Protein AF-A0A843V1G7-F1 (afdb_monomer_lite)

Sequence (160 aa):
MANPPPLYKEDPSSLVPTKHPRKSREKTQRKRQETSAKHIAPVERLLSSEQKTTDYRSPDDGNAPDHRPTTTCINGGLRLKRDITEYGEFVRSFNAPSVDEKFELLGIVANVFIVAPESLASLFEGNPSIRKDALRFIQLREDFKSAKISSRLNAIMAES

pLDDT: mean 78.01, std 15.25, range [44.47, 95.56]

Radius of gyration: 28.14 Å; chains: 1; bounding box: 112×34×46 Å

Organism: Colocasia esculenta (NCBI:txid4460)

Foldseek 3Di:
DDDDDDDDDDDPVPPDPPPDPPVVVVVVVVVVVVVVCVVVVVVVVCCVVPPDPCQLFDDPPPDDDDDDLQPRLQSSLVVVLVVLVVVLVVCVVVVDVVVNVVSVLVNLLSCLSHDDLVCPLVSCPVPVPCLVVSVVVNCVRSCSVVVVSVVVVVVSVVVD

Secondary structure (DSSP, 8-state):
-PPPPP-----GGG-------HHHHHHHHHHHHHHHHHHHHHHHHHHHHH--GGGGS--------SS-TTHHHHHHHHHHHHHHHHHHHHHHTT--HHHHHHHHHHHHHHGGGTS-GGGGTGGGTT-HHHHHHHHHHHTTSTTTTTTTHHHHHHHHHHT-

Structure (mmCIF, N/CA/C/O backbone):
data_AF-A0A843V1G7-F1
#
_entry.id   AF-A0A843V1G7-F1
#
loop_
_atom_site.group_PDB
_atom_site.id
_atom_site.type_symbol
_atom_site.label_atom_id
_atom_site.label_alt_id
_atom_site.label_comp_id
_atom_site.label_asym_id
_atom_site.label_entity_id
_atom_site.label_seq_id
_atom_site.pdbx_PDB_ins_code
_atom_site.Cartn_x
_atom_site.Cartn_y
_atom_site.Cartn_z
_atom_site.occupancy
_atom_site.B_iso_or_equiv
_atom_site.auth_seq_id
_atom_site.auth_comp_id
_atom_site.auth_asym_id
_atom_site.auth_atom_id
_atom_site.pdbx_PDB_model_num
ATOM 1 N N . MET A 1 1 ? -84.036 14.912 13.587 1.00 47.50 1 MET A N 1
ATOM 2 C CA . MET A 1 1 ? -82.850 15.653 13.105 1.00 47.50 1 MET A CA 1
ATOM 3 C C . MET A 1 1 ? -81.859 15.723 14.255 1.00 47.50 1 MET A C 1
ATOM 5 O O . MET A 1 1 ? -82.148 16.402 15.228 1.00 47.50 1 MET A O 1
ATOM 9 N N . ALA A 1 2 ? -80.777 14.943 14.210 1.00 51.97 2 ALA A N 1
ATOM 10 C CA . ALA A 1 2 ? -79.744 14.934 15.249 1.00 51.97 2 ALA A CA 1
ATOM 11 C C . ALA A 1 2 ? -78.523 15.717 14.744 1.00 51.97 2 ALA A C 1
ATOM 13 O O . ALA A 1 2 ? -78.092 15.508 13.612 1.00 51.97 2 ALA A O 1
ATOM 14 N N . ASN A 1 3 ? -78.015 16.641 15.561 1.00 49.19 3 ASN A N 1
ATOM 15 C CA . ASN A 1 3 ? -76.827 17.441 15.254 1.00 49.19 3 ASN A CA 1
ATOM 16 C C . ASN A 1 3 ? -75.568 16.552 15.320 1.00 49.19 3 ASN A C 1
ATOM 18 O O . ASN A 1 3 ? -75.457 15.769 16.267 1.00 49.19 3 ASN A O 1
ATOM 22 N N . PRO A 1 4 ? -74.617 16.650 14.371 1.00 68.00 4 PRO A N 1
ATOM 23 C CA . PRO A 1 4 ? -73.368 15.901 14.457 1.00 68.00 4 PRO A CA 1
ATOM 24 C C . PRO A 1 4 ? -72.484 16.435 15.601 1.00 68.00 4 PRO A C 1
ATOM 26 O O . PRO A 1 4 ? -72.523 17.635 15.896 1.00 68.00 4 PRO A O 1
ATOM 29 N N . PRO A 1 5 ? -71.686 15.573 16.259 1.00 66.94 5 PRO A N 1
ATOM 30 C CA . PRO A 1 5 ? -70.792 16.006 17.326 1.00 66.94 5 PRO A CA 1
ATOM 31 C C . PRO A 1 5 ? -69.653 16.869 16.755 1.00 66.94 5 PRO A C 1
ATOM 33 O O . PRO A 1 5 ? -69.242 16.667 15.608 1.00 66.94 5 PRO A O 1
ATOM 36 N N . PRO A 1 6 ? -69.128 17.837 17.526 1.00 62.41 6 PRO A N 1
ATOM 37 C CA . PRO A 1 6 ? -68.071 18.709 17.042 1.00 62.41 6 PRO A CA 1
ATOM 38 C C . PRO A 1 6 ? -66.770 17.917 16.866 1.00 62.41 6 PRO A C 1
ATOM 40 O O . PRO A 1 6 ? -66.355 17.169 17.750 1.00 62.41 6 PRO A O 1
ATOM 43 N N . LEU A 1 7 ? -66.120 18.103 15.716 1.00 62.09 7 LEU A N 1
ATOM 44 C CA . LEU A 1 7 ? -64.773 17.605 15.444 1.00 62.09 7 LEU A CA 1
ATOM 45 C C . LEU A 1 7 ? -63.801 18.203 16.469 1.00 62.09 7 LEU A C 1
ATOM 47 O O . LEU A 1 7 ? -63.595 19.419 16.504 1.00 62.09 7 LEU A O 1
ATOM 51 N N . TYR A 1 8 ? -63.218 17.344 17.305 1.00 56.72 8 TYR A N 1
ATOM 52 C CA . TYR A 1 8 ? -62.150 17.722 18.222 1.00 56.72 8 TYR A CA 1
ATOM 53 C C . TYR A 1 8 ? -60.983 18.300 17.415 1.00 56.72 8 TYR A C 1
ATOM 55 O O . TYR A 1 8 ? -60.463 17.661 16.501 1.00 56.72 8 TYR A O 1
ATOM 63 N N . LYS A 1 9 ? -60.594 19.537 17.732 1.00 57.16 9 LYS A N 1
ATOM 64 C CA . LYS A 1 9 ? -59.368 20.139 17.211 1.00 57.16 9 LYS A CA 1
ATOM 65 C C . LYS A 1 9 ? -58.205 19.461 17.928 1.00 57.16 9 LYS A C 1
ATOM 67 O O . LYS A 1 9 ? -58.104 19.573 19.145 1.00 57.16 9 LYS A O 1
ATOM 72 N N . GLU A 1 10 ? -57.373 18.739 17.188 1.00 55.25 10 GLU A N 1
ATOM 73 C CA . GLU A 1 10 ? -56.089 18.246 17.686 1.00 55.25 10 GLU A CA 1
ATOM 74 C C . GLU A 1 10 ? -55.271 19.443 18.191 1.00 55.25 10 GLU A C 1
ATOM 76 O O . GLU A 1 10 ? -54.970 20.363 17.426 1.00 55.25 10 GLU A O 1
ATOM 81 N N . ASP A 1 11 ? -54.958 19.460 19.488 1.00 53.97 11 ASP A N 1
ATOM 82 C CA . ASP A 1 11 ? -54.108 20.484 20.086 1.00 53.97 11 ASP A CA 1
ATOM 83 C C . ASP A 1 11 ? -52.691 20.372 19.494 1.00 53.97 11 ASP A C 1
ATOM 85 O O . ASP A 1 11 ? -52.017 19.356 19.704 1.00 53.97 11 ASP A O 1
ATOM 89 N N . PRO A 1 12 ? -52.163 21.413 18.821 1.00 54.81 12 PRO A N 1
ATOM 90 C CA . PRO A 1 12 ? -50.807 21.392 18.266 1.00 54.81 12 PRO A CA 1
ATOM 91 C C . PRO A 1 12 ? -49.708 21.369 19.349 1.00 54.81 12 PRO A C 1
ATOM 93 O O . PRO A 1 12 ? -48.520 21.335 19.033 1.00 54.81 12 PRO A O 1
ATOM 96 N N . SER A 1 13 ? -50.082 21.364 20.633 1.00 53.50 13 SER A N 1
ATOM 97 C CA . SER A 1 13 ? -49.176 21.282 21.782 1.00 53.50 13 SER A CA 1
ATOM 98 C C . SER A 1 13 ? -48.765 19.856 22.180 1.00 53.50 13 SER A C 1
ATOM 100 O O . SER A 1 13 ? -47.960 19.710 23.098 1.00 53.50 13 SER A O 1
ATOM 102 N N . SER A 1 14 ? -49.249 18.803 21.507 1.00 48.59 14 SER A N 1
ATOM 103 C CA . SER A 1 14 ? -48.875 17.408 21.820 1.00 48.59 14 SER A CA 1
ATOM 104 C C . SER A 1 14 ? -47.561 16.933 21.176 1.00 48.59 14 SER A C 1
ATOM 106 O O . SER A 1 14 ? -47.041 15.872 21.530 1.00 48.59 14 SER A O 1
ATOM 108 N N . LEU A 1 15 ? -46.954 17.726 20.287 1.00 56.12 15 LEU A N 1
ATOM 109 C CA . LEU A 1 15 ? -45.617 17.466 19.745 1.00 56.12 15 LEU A CA 1
ATOM 110 C C . LEU A 1 15 ? -44.544 17.864 20.764 1.00 56.12 15 LEU A C 1
ATOM 112 O O . LEU A 1 15 ? -43.888 18.899 20.656 1.00 56.12 15 LEU A O 1
ATOM 116 N N . VAL A 1 16 ? -44.345 17.009 21.767 1.00 57.28 16 VAL A N 1
ATOM 117 C CA . VAL A 1 16 ? -43.170 17.076 22.637 1.00 57.28 16 VAL A CA 1
ATOM 118 C C . VAL A 1 16 ? -41.936 16.850 21.755 1.00 57.28 16 VAL A C 1
ATOM 120 O O . VAL A 1 16 ? -41.802 15.772 21.170 1.00 57.28 16 VAL A O 1
ATOM 123 N N . PRO A 1 17 ? -40.995 17.805 21.640 1.00 50.50 17 PRO A N 1
ATOM 124 C CA . PRO A 1 17 ? -39.752 17.549 20.939 1.00 50.50 17 PRO A CA 1
ATOM 125 C C . PRO A 1 17 ? -38.972 16.534 21.772 1.00 50.50 17 PRO A C 1
ATOM 127 O O . PRO A 1 17 ? -38.411 16.868 22.820 1.00 50.50 17 PRO A O 1
ATOM 130 N N . THR A 1 18 ? -38.925 15.279 21.330 1.00 55.69 18 THR A N 1
ATOM 131 C CA . THR A 1 18 ? -37.992 14.296 21.876 1.00 55.69 18 THR A CA 1
ATOM 132 C C . THR A 1 18 ? -36.585 14.832 21.648 1.00 55.69 18 THR A C 1
ATOM 134 O O . THR A 1 18 ? -36.042 14.763 20.543 1.00 55.69 18 THR A O 1
ATOM 137 N N . LYS A 1 19 ? -35.989 15.421 22.691 1.00 56.38 19 LYS A N 1
ATOM 138 C CA . LYS A 1 19 ? -34.589 15.851 22.705 1.00 56.38 19 LYS A CA 1
ATOM 139 C C . LYS A 1 19 ? -33.712 14.615 22.507 1.00 56.38 19 LYS A C 1
ATOM 141 O O . LYS A 1 19 ? -33.301 13.970 23.465 1.00 56.38 19 LYS A O 1
ATOM 146 N N . HIS A 1 20 ? -33.416 14.267 21.257 1.00 60.50 20 HIS A N 1
ATOM 147 C CA . HIS A 1 20 ? -32.421 13.247 20.955 1.00 60.50 20 HIS A CA 1
ATOM 148 C C . HIS A 1 20 ? -31.063 13.677 21.542 1.00 60.50 20 HIS A C 1
ATOM 150 O O . HIS A 1 20 ? -30.641 14.820 21.333 1.00 60.50 20 HIS A O 1
ATOM 156 N N . PRO A 1 21 ? -30.337 12.796 22.255 1.00 56.72 21 PRO A N 1
ATOM 157 C CA . PRO A 1 21 ? -29.157 13.169 23.025 1.00 56.72 21 PRO A CA 1
ATOM 158 C C . PRO A 1 21 ? -27.920 13.268 22.116 1.00 56.72 21 PRO A C 1
ATOM 160 O O . PRO A 1 21 ? -26.963 12.505 22.245 1.00 56.72 21 PRO A O 1
ATOM 163 N N . ARG A 1 22 ? -27.918 14.220 21.174 1.00 62.16 22 ARG A N 1
ATOM 164 C CA . ARG A 1 22 ? -26.804 14.452 20.234 1.00 62.16 22 ARG A CA 1
ATOM 165 C C . ARG A 1 22 ? -25.488 14.757 20.965 1.00 62.16 22 ARG A C 1
ATOM 167 O O . ARG A 1 22 ? -24.466 14.163 20.641 1.00 62.16 22 ARG A O 1
ATOM 174 N N . LYS A 1 23 ? -25.531 15.574 22.028 1.00 66.19 23 LYS A N 1
ATOM 175 C CA . LYS A 1 23 ? -24.343 15.926 22.836 1.00 66.19 23 LYS A CA 1
ATOM 176 C C . LYS A 1 23 ? -23.734 14.735 23.589 1.00 66.19 23 LYS A C 1
ATOM 178 O O . LYS A 1 23 ? -22.530 14.711 23.817 1.00 66.19 23 LYS A O 1
ATOM 183 N N . SER A 1 24 ? -24.549 13.758 23.995 1.00 70.19 24 SER A N 1
ATOM 184 C CA . SER A 1 24 ? -24.065 12.555 24.689 1.00 70.19 24 SER A CA 1
ATOM 185 C C . SER A 1 24 ? -23.370 11.608 23.710 1.00 70.19 24 SER A C 1
ATOM 187 O O . SER A 1 24 ? -22.240 11.196 23.960 1.00 70.19 24 SER A O 1
ATOM 189 N N . ARG A 1 25 ? -23.983 11.371 22.540 1.00 76.62 25 ARG A N 1
ATOM 190 C CA . ARG A 1 25 ? -23.389 10.566 21.461 1.00 76.62 25 ARG A CA 1
ATOM 191 C C . ARG A 1 25 ? -22.054 11.134 20.981 1.00 76.62 25 ARG A C 1
ATOM 193 O O . ARG A 1 25 ? -21.102 10.379 20.808 1.00 76.62 25 ARG A O 1
ATOM 200 N N . GLU A 1 26 ? -21.959 12.455 20.844 1.00 82.69 26 GLU A N 1
ATOM 201 C CA . GLU A 1 26 ? -20.721 13.121 20.433 1.00 82.69 26 GLU A CA 1
ATOM 202 C C . GLU A 1 26 ? -19.603 12.978 21.480 1.00 82.69 26 GLU A C 1
ATOM 204 O O . GLU A 1 26 ? -18.469 12.662 21.126 1.00 82.69 26 GLU A O 1
ATOM 209 N N . LYS A 1 27 ? -19.912 13.125 22.779 1.00 85.06 27 LYS A N 1
ATOM 210 C CA . LYS A 1 27 ? -18.935 12.881 23.856 1.00 85.06 27 LYS A CA 1
ATOM 211 C C . LYS A 1 27 ? -18.420 11.440 23.839 1.00 85.06 27 LYS A C 1
ATOM 213 O O . LYS A 1 27 ? -17.215 11.229 23.958 1.00 85.06 27 LYS A O 1
ATOM 218 N N . THR A 1 28 ? -19.304 10.460 23.650 1.00 88.75 28 THR A N 1
ATOM 219 C CA . THR A 1 28 ? -18.913 9.046 23.552 1.00 88.75 28 THR A CA 1
ATOM 220 C C . THR A 1 28 ? -18.047 8.786 22.321 1.00 88.75 28 THR A C 1
ATOM 222 O O . THR A 1 28 ? -17.023 8.116 22.428 1.00 88.75 28 THR A O 1
ATOM 225 N N . GLN A 1 29 ? -18.398 9.348 21.162 1.00 89.88 29 GLN A N 1
ATOM 226 C CA . GLN A 1 29 ? -17.614 9.197 19.935 1.00 89.88 29 GLN A CA 1
ATOM 227 C C . GLN A 1 29 ? -16.222 9.826 20.059 1.00 89.88 29 GLN A C 1
ATOM 229 O O . GLN A 1 29 ? -15.235 9.179 19.711 1.00 89.88 29 GLN A O 1
ATOM 234 N N . ARG A 1 30 ? -16.124 11.034 20.630 1.00 89.44 30 ARG A N 1
ATOM 235 C CA . ARG A 1 30 ? -14.834 11.674 20.926 1.00 89.44 30 ARG A CA 1
ATOM 236 C C . ARG A 1 30 ? -13.991 10.819 21.861 1.00 89.44 30 ARG A C 1
ATOM 238 O O . ARG A 1 30 ? -12.807 10.636 21.606 1.00 89.44 30 ARG A O 1
ATOM 245 N N . LYS A 1 31 ? -14.595 10.241 22.907 1.00 90.94 31 LYS A N 1
ATOM 246 C CA . LYS A 1 31 ? -13.848 9.380 23.829 1.00 90.94 31 LYS A CA 1
ATOM 247 C C . LYS A 1 31 ? -13.311 8.130 23.136 1.00 90.94 31 LYS A C 1
ATOM 249 O O . LYS A 1 31 ? -12.162 7.773 23.368 1.00 90.94 31 LYS A O 1
ATOM 254 N N . ARG A 1 32 ? -14.103 7.519 22.246 1.00 89.75 32 ARG A N 1
ATOM 255 C CA . ARG A 1 32 ? -13.674 6.373 21.426 1.00 89.75 32 ARG A CA 1
ATOM 256 C C . ARG A 1 32 ? -12.516 6.733 20.489 1.00 89.75 32 ARG A C 1
ATOM 258 O O . ARG A 1 32 ? -11.557 5.971 20.408 1.00 89.75 32 ARG A O 1
ATOM 265 N N . GLN A 1 33 ? -12.574 7.896 19.838 1.00 88.31 33 GLN A N 1
ATOM 266 C CA . GLN A 1 33 ? -11.485 8.394 18.987 1.00 88.31 33 GLN A CA 1
ATOM 267 C C . GLN A 1 33 ? -10.208 8.681 19.786 1.00 88.31 33 GLN A C 1
ATOM 269 O O . GLN A 1 33 ? -9.111 8.332 19.362 1.00 88.31 33 GLN A O 1
ATOM 274 N N . GLU A 1 34 ? -10.335 9.269 20.976 1.00 92.44 34 GLU A N 1
ATOM 275 C CA . GLU A 1 34 ? -9.193 9.504 21.862 1.00 92.44 34 GLU A CA 1
ATOM 276 C C . GLU A 1 34 ? -8.553 8.175 22.294 1.00 92.44 34 GLU A C 1
ATOM 278 O O . GLU A 1 34 ? -7.330 8.039 22.303 1.00 92.44 34 GLU A O 1
ATOM 283 N N . THR A 1 35 ? -9.367 7.167 22.622 1.00 92.38 35 THR A N 1
ATOM 284 C CA . THR A 1 35 ? -8.852 5.838 22.969 1.00 92.38 35 THR A CA 1
ATOM 285 C C . THR A 1 35 ? -8.202 5.136 21.785 1.00 92.38 35 THR A C 1
ATOM 287 O O . THR A 1 35 ? -7.166 4.514 21.982 1.00 92.38 35 THR A O 1
ATOM 290 N N . SER A 1 36 ? -8.731 5.250 20.562 1.00 89.00 36 SER A N 1
ATOM 291 C CA . SER A 1 36 ? -8.071 4.659 19.391 1.00 89.00 36 SER A CA 1
ATOM 292 C C . SER A 1 36 ? -6.736 5.345 19.104 1.00 89.00 36 SER A C 1
ATOM 294 O O . SER A 1 36 ? -5.737 4.663 18.905 1.00 89.00 36 SER A O 1
ATOM 296 N N . ALA A 1 37 ? -6.679 6.678 19.181 1.00 90.19 37 ALA A N 1
ATOM 297 C CA . ALA A 1 37 ? -5.446 7.435 18.960 1.00 90.19 37 ALA A CA 1
ATOM 298 C C . ALA A 1 37 ? -4.319 7.028 19.925 1.00 90.19 37 ALA A C 1
ATOM 300 O O . ALA A 1 37 ? -3.165 6.940 19.518 1.00 90.19 37 ALA A O 1
ATOM 301 N N . LYS A 1 38 ? -4.650 6.700 21.183 1.00 93.69 38 LYS A N 1
ATOM 302 C CA . LYS A 1 38 ? -3.672 6.206 22.171 1.00 93.69 38 LYS A CA 1
ATOM 303 C C . LYS A 1 38 ? -3.004 4.889 21.778 1.00 93.69 38 LYS A C 1
ATOM 305 O O . LYS A 1 38 ? -1.894 4.647 22.233 1.00 93.69 38 LYS A O 1
ATOM 310 N N . HIS A 1 39 ? -3.655 4.069 20.955 1.00 91.06 39 HIS A N 1
ATOM 311 C CA . HIS A 1 39 ? -3.097 2.804 20.471 1.00 91.06 39 HIS A CA 1
ATOM 312 C C . HIS A 1 39 ? -2.436 2.955 19.096 1.00 91.06 39 HIS A C 1
ATOM 314 O O . HIS A 1 39 ? -1.423 2.315 18.846 1.00 91.06 39 HIS A O 1
ATOM 320 N N . ILE A 1 40 ? -2.951 3.838 18.233 1.00 91.94 40 ILE A N 1
ATOM 321 C CA . ILE A 1 40 ? -2.382 4.076 16.896 1.00 91.94 40 ILE A CA 1
ATOM 322 C C . ILE A 1 40 ? -1.089 4.901 16.953 1.00 91.94 40 ILE A C 1
ATOM 324 O O . ILE A 1 40 ? -0.117 4.546 16.295 1.00 91.94 40 ILE A O 1
ATOM 328 N N . ALA A 1 41 ? -1.021 5.953 17.774 1.00 92.38 41 ALA A N 1
ATOM 329 C CA . ALA A 1 41 ? 0.158 6.826 17.817 1.00 92.38 41 ALA A CA 1
ATOM 330 C C . ALA A 1 41 ? 1.466 6.102 18.221 1.00 92.38 41 ALA A C 1
ATOM 332 O O . ALA A 1 41 ? 2.514 6.403 17.646 1.00 92.38 41 ALA A O 1
ATOM 333 N N . PRO A 1 42 ? 1.463 5.140 19.169 1.00 95.25 42 PRO A N 1
ATOM 334 C CA . PRO A 1 42 ? 2.635 4.303 19.420 1.00 95.25 42 PRO A CA 1
ATOM 335 C C . PRO A 1 42 ? 3.056 3.456 18.216 1.00 95.25 42 PRO A C 1
ATOM 337 O O . PRO A 1 42 ? 4.253 3.348 17.969 1.00 95.25 42 PRO A O 1
ATOM 340 N N . VAL A 1 43 ? 2.102 2.899 17.460 1.00 91.31 43 VAL A N 1
ATOM 341 C CA . VAL A 1 43 ? 2.392 2.108 16.252 1.00 91.31 43 VAL A CA 1
ATOM 342 C C . VAL A 1 43 ? 3.072 2.983 15.201 1.00 91.31 43 VAL A C 1
ATOM 344 O O . VAL A 1 43 ? 4.134 2.624 14.707 1.00 91.31 43 VAL A O 1
ATOM 347 N N . GLU A 1 44 ? 2.531 4.171 14.921 1.00 90.50 44 GLU A N 1
ATOM 348 C CA . GLU A 1 44 ? 3.136 5.121 13.975 1.00 90.50 44 GLU A CA 1
ATOM 349 C C . GLU A 1 44 ? 4.553 5.535 14.393 1.00 90.50 44 GLU A C 1
ATOM 351 O O . GLU A 1 44 ? 5.461 5.607 13.560 1.00 90.50 44 GLU A O 1
ATOM 356 N N . ARG A 1 45 ? 4.766 5.776 15.693 1.00 91.69 45 ARG A N 1
ATOM 357 C CA . ARG A 1 45 ? 6.092 6.089 16.234 1.00 91.69 45 ARG A CA 1
ATOM 358 C C . ARG A 1 45 ? 7.067 4.930 16.041 1.00 91.69 45 ARG A C 1
ATOM 360 O O . ARG A 1 45 ? 8.196 5.184 15.637 1.00 91.69 45 ARG A O 1
ATOM 367 N N . LEU A 1 46 ? 6.636 3.701 16.326 1.00 90.81 46 LEU A N 1
ATOM 368 C CA . LEU A 1 46 ? 7.473 2.509 16.211 1.00 90.81 46 LEU A CA 1
ATOM 369 C C . LEU A 1 46 ? 7.893 2.276 14.758 1.00 90.81 46 LEU A C 1
ATOM 371 O O . LEU A 1 46 ? 9.084 2.159 14.482 1.00 90.81 46 LEU A O 1
ATOM 375 N N . LEU A 1 47 ? 6.934 2.325 13.826 1.00 88.25 47 LEU A N 1
ATOM 376 C CA . LEU A 1 47 ? 7.214 2.218 12.392 1.00 88.25 47 LEU A CA 1
ATOM 377 C C . LEU A 1 47 ? 8.200 3.305 11.946 1.00 88.25 47 LEU A C 1
ATOM 379 O O . LEU A 1 47 ? 9.167 3.007 11.257 1.00 88.25 47 LEU A O 1
ATOM 383 N N . SER A 1 48 ? 8.024 4.544 12.417 1.00 86.88 48 SER A N 1
ATOM 384 C CA . SER A 1 48 ? 8.930 5.655 12.088 1.00 86.88 48 SER A CA 1
ATOM 385 C C . SER A 1 48 ? 10.350 5.475 12.637 1.00 86.88 48 SER A C 1
ATOM 387 O O . SER A 1 48 ? 11.301 5.991 12.051 1.00 86.88 48 SER A O 1
ATOM 389 N N . SER A 1 49 ? 10.513 4.801 13.781 1.00 87.25 49 SER A N 1
ATOM 390 C CA . SER A 1 49 ? 11.829 4.572 14.390 1.00 87.25 49 SER A CA 1
ATOM 391 C C . SER A 1 49 ? 12.543 3.333 13.854 1.00 87.25 49 SER A C 1
ATOM 393 O O . SER A 1 49 ? 13.771 3.345 13.734 1.00 87.25 49 SER A O 1
ATOM 395 N N . GLU A 1 50 ? 11.791 2.273 13.555 1.00 85.69 50 GLU A N 1
ATOM 396 C CA . GLU A 1 50 ? 12.338 0.952 13.237 1.00 85.69 50 GLU A CA 1
ATOM 397 C C . GLU A 1 50 ? 12.408 0.680 11.736 1.00 85.69 50 GLU A C 1
ATOM 399 O O . GLU A 1 50 ? 13.382 0.078 11.291 1.00 85.69 50 GLU A O 1
ATOM 404 N N . GLN A 1 51 ? 11.444 1.161 10.944 1.00 85.12 51 GLN A N 1
ATOM 405 C CA . GLN A 1 51 ? 11.460 0.972 9.495 1.00 85.12 51 GLN A CA 1
ATOM 406 C C . GLN A 1 51 ? 12.233 2.102 8.819 1.00 85.12 51 GLN A C 1
ATOM 408 O O . GLN A 1 51 ? 11.845 3.271 8.854 1.00 85.12 51 GLN A O 1
ATOM 413 N N . LYS A 1 52 ? 13.339 1.756 8.167 1.00 81.94 52 LYS A N 1
ATOM 414 C CA . LYS A 1 52 ? 14.176 2.698 7.422 1.00 81.94 52 LYS A CA 1
ATOM 415 C C . LYS A 1 52 ? 13.912 2.557 5.930 1.00 81.94 52 LYS A C 1
ATOM 417 O O . LYS A 1 52 ? 13.634 1.476 5.426 1.00 81.94 52 LYS A O 1
ATOM 422 N N . THR A 1 53 ? 14.108 3.634 5.172 1.00 73.44 53 THR A N 1
ATOM 423 C CA . THR A 1 53 ? 14.009 3.594 3.699 1.00 73.44 53 THR A CA 1
ATOM 424 C C . THR A 1 53 ? 14.936 2.541 3.085 1.00 73.44 53 THR A C 1
ATOM 426 O O . THR A 1 53 ? 14.613 1.930 2.071 1.00 73.44 53 THR A O 1
ATOM 429 N N . THR A 1 54 ? 16.084 2.303 3.719 1.00 74.75 54 THR A N 1
ATOM 430 C CA . THR A 1 54 ? 17.058 1.294 3.300 1.00 74.75 54 THR A CA 1
ATOM 431 C C . THR A 1 54 ? 16.554 -0.137 3.459 1.00 74.75 54 THR A C 1
ATOM 433 O O . THR A 1 54 ? 17.079 -1.011 2.787 1.00 74.75 54 THR A O 1
ATOM 436 N N . ASP A 1 55 ? 15.542 -0.399 4.295 1.00 76.81 55 ASP A N 1
ATOM 437 C CA . ASP A 1 55 ? 15.010 -1.754 4.483 1.00 76.81 55 ASP A CA 1
ATOM 438 C C . ASP A 1 55 ? 14.371 -2.318 3.214 1.00 76.81 55 ASP A C 1
ATOM 440 O O . ASP A 1 55 ? 14.418 -3.524 2.971 1.00 76.81 55 ASP A O 1
ATOM 444 N N . TYR A 1 56 ? 13.811 -1.445 2.383 1.00 78.94 56 TYR A N 1
ATOM 445 C CA . TYR A 1 56 ? 13.142 -1.817 1.140 1.00 78.94 56 TYR A CA 1
ATOM 446 C C . TYR A 1 56 ? 13.992 -1.512 -0.096 1.00 78.94 56 TYR A C 1
ATOM 448 O O . TYR A 1 56 ? 13.513 -1.645 -1.219 1.00 78.94 56 TYR A O 1
ATOM 456 N N . ARG A 1 57 ? 15.251 -1.105 0.094 1.00 69.56 57 ARG A N 1
ATOM 457 C CA . ARG A 1 57 ? 16.202 -0.859 -0.989 1.00 69.56 57 ARG A CA 1
ATOM 458 C C . ARG A 1 57 ? 17.198 -2.014 -1.031 1.00 69.56 57 ARG A C 1
ATOM 460 O O . ARG A 1 57 ? 17.735 -2.390 0.007 1.00 69.56 57 ARG A O 1
ATOM 467 N N . SER A 1 58 ? 17.446 -2.587 -2.209 1.00 60.28 58 SER A N 1
ATOM 468 C CA . SER A 1 58 ? 18.503 -3.602 -2.320 1.00 60.28 58 SER A CA 1
ATOM 469 C C . SER A 1 58 ? 19.863 -2.975 -1.980 1.00 60.28 58 SER A C 1
ATOM 471 O O . SER A 1 58 ? 20.098 -1.828 -2.374 1.00 60.28 58 SER A O 1
ATOM 473 N N . PRO A 1 59 ? 20.758 -3.685 -1.267 1.00 57.25 59 PRO A N 1
ATOM 474 C CA . PRO A 1 59 ? 22.149 -3.270 -1.161 1.00 57.25 59 PRO A CA 1
ATOM 475 C C . PRO A 1 59 ? 22.720 -3.188 -2.581 1.00 57.25 59 PRO A C 1
ATOM 477 O O . PRO A 1 59 ? 22.565 -4.128 -3.357 1.00 57.25 59 PRO A O 1
ATOM 480 N N . ASP A 1 60 ? 23.305 -2.048 -2.944 1.00 57.94 60 ASP A N 1
ATOM 481 C CA . ASP A 1 60 ? 24.020 -1.882 -4.211 1.00 57.94 60 ASP A CA 1
ATOM 482 C C . ASP A 1 60 ? 25.194 -2.885 -4.235 1.00 57.94 60 ASP A C 1
ATOM 484 O O . ASP A 1 60 ? 26.242 -2.633 -3.637 1.00 57.94 60 ASP A O 1
ATOM 488 N N . ASP A 1 61 ? 25.037 -4.032 -4.903 1.00 49.47 61 ASP A N 1
ATOM 489 C CA . ASP A 1 61 ? 26.175 -4.856 -5.316 1.00 49.47 61 ASP A CA 1
ATOM 490 C C . ASP A 1 61 ? 26.892 -4.067 -6.414 1.00 49.47 61 ASP A C 1
ATOM 492 O O . ASP A 1 61 ? 26.447 -4.016 -7.560 1.00 49.47 61 ASP A O 1
ATOM 496 N N . GLY A 1 62 ? 27.960 -3.364 -6.034 1.00 53.25 62 GLY A N 1
ATOM 497 C CA . GLY A 1 62 ? 28.664 -2.369 -6.842 1.00 53.25 62 GLY A CA 1
ATOM 498 C C . GLY A 1 62 ? 29.392 -2.891 -8.086 1.00 53.25 62 GLY A C 1
ATOM 499 O O . GLY A 1 62 ? 30.552 -2.539 -8.282 1.00 53.25 62 GLY A O 1
ATOM 500 N N . ASN A 1 63 ? 28.757 -3.691 -8.947 1.00 44.47 63 ASN A N 1
ATOM 501 C CA . ASN A 1 63 ? 29.317 -4.050 -10.244 1.00 44.47 63 ASN A CA 1
ATOM 502 C C . ASN A 1 63 ? 28.251 -4.423 -11.300 1.00 44.47 63 ASN A C 1
ATOM 504 O O . ASN A 1 63 ? 27.739 -5.539 -11.304 1.00 44.47 63 ASN A O 1
ATOM 508 N N . ALA A 1 64 ? 27.999 -3.487 -12.228 1.00 47.09 64 ALA A N 1
ATOM 509 C CA . ALA A 1 64 ? 27.954 -3.650 -13.696 1.00 47.09 64 ALA A CA 1
ATOM 510 C C . ALA A 1 64 ? 26.791 -2.891 -14.385 1.00 47.09 64 ALA A C 1
ATOM 512 O O . ALA A 1 64 ? 25.640 -2.977 -13.951 1.00 47.09 64 ALA A O 1
ATOM 513 N N . PRO A 1 65 ? 27.068 -2.180 -15.497 1.00 60.66 65 PRO A N 1
ATOM 514 C CA . PRO A 1 65 ? 26.061 -1.529 -16.317 1.00 60.66 65 PRO A CA 1
ATOM 515 C C . PRO A 1 65 ? 25.539 -2.525 -17.358 1.00 60.66 65 PRO A C 1
ATOM 517 O O . PRO A 1 65 ? 26.154 -2.690 -18.400 1.00 60.66 65 PRO A O 1
ATOM 520 N N . ASP A 1 66 ? 24.418 -3.193 -17.092 1.00 51.25 66 ASP A N 1
ATOM 521 C CA . ASP A 1 66 ? 23.587 -3.740 -18.171 1.00 51.25 66 ASP A CA 1
ATOM 522 C C . ASP A 1 66 ? 22.177 -4.091 -17.670 1.00 51.25 66 ASP A C 1
ATOM 524 O O . ASP A 1 66 ? 21.970 -4.957 -16.825 1.00 51.25 66 ASP A O 1
ATOM 528 N N . HIS A 1 67 ? 21.188 -3.363 -18.187 1.00 51.19 67 HIS A N 1
ATOM 529 C CA . HIS A 1 67 ? 19.792 -3.774 -18.382 1.00 51.19 67 HIS A CA 1
ATOM 530 C C . HIS A 1 67 ? 19.012 -4.558 -17.300 1.00 51.19 67 HIS A C 1
ATOM 532 O O . HIS A 1 67 ? 18.023 -5.204 -17.649 1.00 51.19 67 HIS A O 1
ATOM 538 N N . ARG A 1 68 ? 19.298 -4.440 -15.993 1.00 50.00 68 ARG A N 1
ATOM 539 C CA . ARG A 1 68 ? 18.459 -5.084 -14.952 1.00 50.00 68 ARG A CA 1
ATOM 540 C C . ARG A 1 68 ? 17.673 -4.123 -14.033 1.00 50.00 68 ARG A C 1
ATOM 542 O O . ARG A 1 68 ? 17.852 -4.175 -12.821 1.00 50.00 68 ARG A O 1
ATOM 549 N N . PRO A 1 69 ? 16.739 -3.298 -14.560 1.00 51.81 69 PRO A N 1
ATOM 550 C CA . PRO A 1 69 ? 15.892 -2.423 -13.741 1.00 51.81 69 PRO A CA 1
ATOM 551 C C . PRO A 1 69 ? 14.921 -3.155 -12.795 1.00 51.81 69 PRO A C 1
ATOM 553 O O . PRO A 1 69 ? 14.326 -2.521 -11.932 1.00 51.81 69 PRO A O 1
ATOM 556 N N . THR A 1 70 ? 14.720 -4.466 -12.955 1.00 52.66 70 THR A N 1
ATOM 557 C CA . THR A 1 70 ? 13.667 -5.203 -12.240 1.00 52.66 70 THR A CA 1
ATOM 558 C C . THR A 1 70 ? 14.121 -5.891 -10.958 1.00 52.66 70 THR A C 1
ATOM 560 O O . THR A 1 70 ? 13.300 -6.153 -10.096 1.00 52.66 70 THR A O 1
ATOM 563 N N . THR A 1 71 ? 15.396 -6.227 -10.769 1.00 54.56 71 THR A N 1
ATOM 564 C CA . THR A 1 71 ? 15.756 -7.118 -9.640 1.00 54.56 71 THR A CA 1
ATOM 565 C C . THR A 1 71 ? 15.836 -6.398 -8.299 1.00 54.56 71 THR A C 1
ATOM 567 O O . THR A 1 71 ? 15.420 -6.950 -7.282 1.00 54.56 71 THR A O 1
ATOM 570 N N . THR A 1 72 ? 16.298 -5.151 -8.293 1.00 55.12 72 THR A N 1
ATOM 571 C CA . THR A 1 72 ? 16.425 -4.349 -7.072 1.00 55.12 72 THR A CA 1
ATOM 572 C C . THR A 1 72 ? 15.064 -3.902 -6.534 1.00 55.12 72 THR A C 1
ATOM 574 O O . THR A 1 72 ? 14.822 -4.029 -5.330 1.00 55.12 72 THR A O 1
ATOM 577 N N . CYS A 1 73 ? 14.142 -3.497 -7.419 1.00 61.19 73 CYS A N 1
ATOM 578 C CA . CYS A 1 73 ? 12.771 -3.137 -7.053 1.00 61.19 73 CYS A CA 1
ATOM 579 C C . CYS A 1 73 ? 11.943 -4.349 -6.592 1.00 61.19 73 CYS A C 1
ATOM 581 O O . CYS A 1 73 ? 11.183 -4.234 -5.629 1.00 61.19 73 CYS A O 1
ATOM 583 N N . ILE A 1 74 ? 12.155 -5.525 -7.197 1.00 74.81 74 ILE A N 1
ATOM 584 C CA . ILE A 1 74 ? 11.462 -6.760 -6.809 1.00 74.81 74 ILE A CA 1
ATOM 585 C C . ILE A 1 74 ? 11.829 -7.177 -5.383 1.00 74.81 74 ILE A C 1
ATOM 587 O O . ILE A 1 74 ? 10.931 -7.519 -4.621 1.00 74.81 74 ILE A O 1
ATOM 591 N N . ASN A 1 75 ? 13.100 -7.113 -4.975 1.00 80.62 75 ASN A N 1
ATOM 592 C CA . ASN A 1 75 ? 13.498 -7.508 -3.616 1.00 80.62 75 ASN A CA 1
ATOM 593 C C . ASN A 1 75 ? 12.816 -6.651 -2.534 1.00 80.62 75 ASN A C 1
ATOM 595 O O . ASN A 1 75 ? 12.265 -7.187 -1.570 1.00 80.62 75 ASN A O 1
ATOM 599 N N . GLY A 1 76 ? 12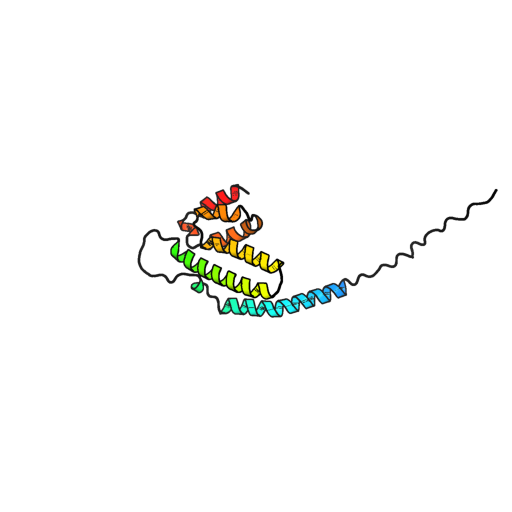.799 -5.327 -2.722 1.00 84.62 76 GLY A N 1
ATOM 600 C CA . GLY A 1 76 ? 12.089 -4.399 -1.840 1.00 84.62 76 GLY A CA 1
ATOM 601 C C . GLY A 1 76 ? 10.579 -4.633 -1.831 1.00 84.62 76 GLY A C 1
ATOM 602 O O . GLY A 1 76 ? 9.962 -4.711 -0.768 1.00 84.62 76 GLY A O 1
ATOM 603 N N . GLY A 1 77 ? 9.992 -4.826 -3.016 1.00 88.06 77 GLY A N 1
ATOM 604 C CA . GLY A 1 77 ? 8.574 -5.143 -3.177 1.00 88.06 77 GLY A CA 1
ATOM 605 C C . GLY A 1 77 ? 8.168 -6.465 -2.518 1.00 88.06 77 GLY A C 1
ATOM 606 O O . GLY A 1 77 ? 7.115 -6.539 -1.888 1.00 88.06 77 GLY A O 1
ATOM 607 N N . LEU A 1 78 ? 9.003 -7.503 -2.603 1.00 89.94 78 LEU A N 1
ATOM 608 C CA . LEU A 1 78 ? 8.762 -8.797 -1.958 1.00 89.94 78 LEU A CA 1
ATOM 609 C C . LEU A 1 78 ? 8.836 -8.699 -0.433 1.00 89.94 78 LEU A C 1
ATOM 611 O O . LEU A 1 78 ? 7.989 -9.286 0.243 1.00 89.94 78 LEU A O 1
ATOM 615 N N . ARG A 1 79 ? 9.790 -7.929 0.111 1.00 89.69 79 ARG A N 1
ATOM 616 C CA . ARG A 1 79 ? 9.854 -7.656 1.555 1.00 89.69 79 ARG A CA 1
ATOM 617 C C . ARG A 1 79 ? 8.594 -6.934 2.030 1.00 89.69 79 ARG A C 1
ATOM 619 O O . ARG A 1 79 ? 7.956 -7.394 2.968 1.00 89.69 79 ARG A O 1
ATOM 626 N N . LEU A 1 80 ? 8.164 -5.896 1.310 1.00 90.94 80 LEU A N 1
ATOM 627 C CA . LEU A 1 80 ? 6.904 -5.202 1.591 1.00 90.94 80 LEU A CA 1
ATOM 628 C C . LEU A 1 80 ? 5.696 -6.153 1.549 1.00 90.94 80 LEU A C 1
ATOM 630 O O . LEU A 1 80 ? 4.824 -6.094 2.412 1.00 90.94 80 LEU A O 1
ATOM 634 N N . LYS A 1 81 ? 5.634 -7.053 0.562 1.00 92.69 81 LYS A N 1
ATOM 635 C CA . LYS A 1 81 ? 4.533 -8.017 0.435 1.00 92.69 81 LYS A CA 1
ATOM 636 C C . LYS A 1 81 ? 4.498 -9.017 1.594 1.00 92.69 81 LYS A C 1
ATOM 638 O O . LYS A 1 81 ? 3.409 -9.382 2.041 1.00 92.69 81 LYS A O 1
ATOM 643 N N . ARG A 1 82 ? 5.665 -9.429 2.098 1.00 93.56 82 ARG A N 1
ATOM 644 C CA . ARG A 1 82 ? 5.773 -10.241 3.315 1.00 93.56 82 ARG A CA 1
ATOM 645 C C . ARG A 1 82 ? 5.218 -9.486 4.523 1.00 93.56 82 ARG A C 1
ATOM 647 O O . ARG A 1 82 ? 4.335 -10.023 5.182 1.00 93.56 82 ARG A O 1
ATOM 654 N N . ASP A 1 83 ? 5.664 -8.252 4.749 1.00 93.75 83 ASP A N 1
ATOM 655 C CA . ASP A 1 83 ? 5.221 -7.444 5.893 1.00 93.75 83 ASP A CA 1
ATOM 656 C C . ASP A 1 83 ? 3.701 -7.213 5.856 1.00 93.75 83 ASP A C 1
ATOM 658 O O . ASP A 1 83 ? 3.014 -7.416 6.852 1.00 93.75 83 ASP A O 1
ATOM 662 N N . ILE A 1 84 ? 3.138 -6.890 4.684 1.00 95.56 84 ILE A N 1
ATOM 663 C CA . ILE A 1 84 ? 1.681 -6.749 4.503 1.00 95.56 84 ILE A CA 1
ATOM 664 C C . ILE A 1 84 ? 0.941 -8.051 4.827 1.00 95.56 84 ILE A C 1
ATOM 666 O O . ILE A 1 84 ? -0.141 -8.001 5.408 1.00 95.56 84 ILE A O 1
ATOM 670 N N . THR A 1 85 ? 1.500 -9.205 4.456 1.00 95.06 85 THR A N 1
ATOM 671 C CA . THR A 1 85 ? 0.882 -10.510 4.738 1.00 95.06 85 THR A CA 1
ATOM 672 C C . THR A 1 85 ? 0.881 -10.795 6.237 1.00 95.06 85 THR A C 1
ATOM 674 O O . THR A 1 85 ? -0.164 -11.134 6.785 1.00 95.06 85 THR A O 1
ATOM 677 N N . GLU A 1 86 ? 2.013 -10.583 6.909 1.00 95.31 86 GLU A N 1
ATOM 678 C CA . GLU A 1 86 ? 2.167 -10.803 8.350 1.00 95.31 86 GLU A CA 1
ATOM 679 C C . GLU A 1 86 ? 1.278 -9.851 9.167 1.00 95.31 86 GLU A C 1
ATOM 681 O O . GLU A 1 86 ? 0.544 -10.277 10.062 1.00 95.31 86 GLU A O 1
ATOM 686 N N . TYR A 1 87 ? 1.243 -8.568 8.799 1.00 95.31 87 TYR A N 1
ATOM 687 C CA . TYR A 1 87 ? 0.309 -7.610 9.388 1.00 95.31 87 TYR A CA 1
ATOM 688 C C . TYR A 1 87 ? -1.146 -7.987 9.104 1.00 95.31 87 TYR A C 1
ATOM 690 O O . TYR A 1 87 ? -1.973 -7.902 10.007 1.00 95.31 87 TYR A O 1
ATOM 698 N N . GLY A 1 88 ? -1.454 -8.443 7.887 1.00 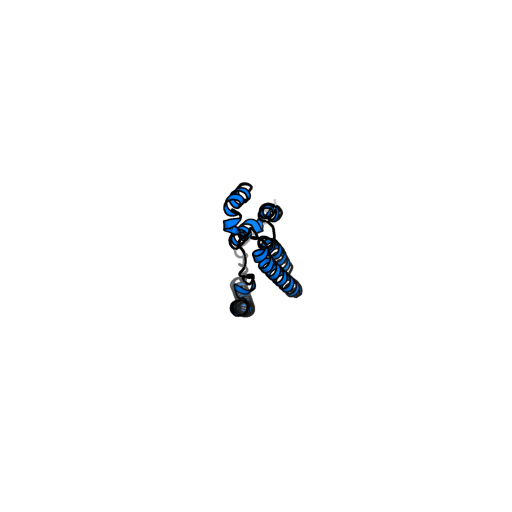95.44 88 GLY A N 1
ATOM 699 C CA . GLY A 1 88 ? -2.773 -8.933 7.490 1.00 95.44 88 GLY A CA 1
ATOM 700 C C . GLY A 1 88 ? -3.255 -10.096 8.361 1.00 95.44 88 GLY A C 1
ATOM 701 O O . GLY A 1 88 ? -4.388 -10.104 8.834 1.00 95.44 88 GLY A O 1
ATOM 702 N N . GLU A 1 89 ? -2.388 -11.072 8.621 1.00 95.06 89 GLU A N 1
ATOM 703 C CA . GLU A 1 89 ? -2.679 -12.194 9.516 1.00 95.06 89 GLU A CA 1
ATOM 704 C C . GLU A 1 89 ? -2.905 -11.739 10.956 1.00 95.06 89 GLU A C 1
ATOM 706 O O . GLU A 1 89 ? -3.871 -12.168 11.591 1.00 95.06 89 GLU A O 1
ATOM 711 N N . PHE A 1 90 ? -2.074 -10.822 11.451 1.00 94.69 90 PHE A N 1
ATOM 712 C CA . PHE A 1 90 ? -2.253 -10.254 12.780 1.00 94.69 90 PHE A CA 1
ATOM 713 C C . PHE A 1 90 ? -3.594 -9.520 12.911 1.00 94.69 90 PHE A C 1
ATOM 715 O O . PHE A 1 90 ? -4.327 -9.752 13.875 1.00 94.69 90 PHE A O 1
ATOM 722 N N . VAL A 1 91 ? -3.966 -8.670 11.946 1.00 93.81 91 VAL A N 1
ATOM 723 C CA . VAL A 1 91 ? -5.207 -7.883 12.049 1.00 93.81 91 VAL A CA 1
ATOM 724 C C . VAL A 1 91 ? -6.475 -8.721 11.908 1.00 93.81 91 VAL A C 1
ATOM 726 O O . VAL A 1 91 ? -7.489 -8.357 12.503 1.00 93.81 91 VAL A O 1
ATOM 729 N N . ARG A 1 92 ? -6.424 -9.871 11.221 1.00 93.94 92 ARG A N 1
ATOM 730 C CA . ARG A 1 92 ? -7.562 -10.806 11.154 1.00 93.94 92 ARG A CA 1
ATOM 731 C C . ARG A 1 92 ? -7.995 -11.289 12.534 1.00 93.94 92 ARG A C 1
ATOM 733 O O . ARG A 1 92 ? -9.178 -11.544 12.745 1.00 93.94 92 ARG A O 1
ATOM 740 N N . SER A 1 93 ? -7.072 -11.347 13.501 1.00 94.31 93 SER A N 1
ATOM 741 C CA . SER A 1 93 ? -7.397 -11.695 14.893 1.00 94.31 93 SER A CA 1
ATOM 742 C C . SER A 1 93 ? -8.376 -10.714 15.560 1.00 94.31 93 SER A C 1
ATOM 744 O O . SER A 1 93 ? -9.033 -11.073 16.535 1.00 94.31 93 SER A O 1
ATOM 746 N N . PHE A 1 94 ? -8.533 -9.498 15.018 1.00 92.94 94 PHE A N 1
ATOM 747 C CA . PHE A 1 94 ? -9.513 -8.516 15.490 1.00 92.94 94 PHE A CA 1
ATOM 748 C C . PHE A 1 94 ? -10.934 -8.761 14.973 1.00 92.94 94 PHE A C 1
ATOM 750 O O . PHE A 1 94 ? -11.857 -8.078 15.422 1.00 92.94 94 PHE A O 1
ATOM 757 N N . ASN A 1 95 ? -11.131 -9.719 14.057 1.00 93.94 95 ASN A N 1
ATOM 758 C CA . ASN A 1 95 ? -12.445 -10.099 13.535 1.00 93.94 95 ASN A CA 1
ATOM 759 C C . ASN A 1 95 ? -13.220 -8.909 12.925 1.00 93.94 95 ASN A C 1
ATOM 761 O O . ASN A 1 95 ? -14.428 -8.755 13.130 1.00 93.94 95 ASN A O 1
ATOM 765 N N . ALA A 1 96 ? -12.514 -8.049 12.183 1.00 95.00 96 ALA A N 1
ATOM 766 C CA . ALA A 1 96 ? -13.046 -6.830 11.580 1.00 95.00 96 ALA A CA 1
ATOM 767 C C . ALA A 1 96 ? -12.956 -6.891 10.039 1.00 95.00 96 ALA A C 1
ATOM 769 O O . ALA A 1 96 ? -11.968 -6.412 9.480 1.00 95.00 96 ALA A O 1
ATOM 770 N N . PRO A 1 97 ? -14.002 -7.383 9.338 1.00 95.06 97 PRO A N 1
ATOM 771 C CA . PRO A 1 97 ? -13.968 -7.592 7.884 1.00 95.06 97 PRO A CA 1
ATOM 772 C C . PRO A 1 97 ? -13.590 -6.346 7.077 1.00 95.06 97 PRO A C 1
ATOM 774 O O . PRO A 1 97 ? -12.880 -6.424 6.083 1.00 95.06 97 PRO A O 1
ATOM 777 N N . SER A 1 98 ? -13.995 -5.162 7.546 1.00 95.19 98 SER A N 1
ATOM 778 C CA . SER A 1 98 ? -13.658 -3.897 6.890 1.00 95.19 98 SER A CA 1
ATOM 779 C C . SER A 1 98 ? -12.166 -3.552 6.932 1.00 95.19 98 SER A C 1
ATOM 781 O O . SER A 1 98 ? -11.713 -2.745 6.123 1.00 95.19 98 SER A O 1
ATOM 783 N N . VAL A 1 99 ? -11.398 -4.112 7.871 1.00 94.69 99 VAL A N 1
ATOM 784 C CA . VAL A 1 99 ? -9.934 -3.988 7.919 1.00 94.69 99 VAL A CA 1
ATOM 785 C C . VAL A 1 99 ? -9.300 -5.031 7.005 1.00 94.69 99 VAL A C 1
ATOM 787 O O . VAL A 1 99 ? -8.380 -4.690 6.265 1.00 94.69 99 VAL A O 1
ATOM 790 N N . ASP A 1 100 ? -9.836 -6.252 6.990 1.00 94.50 100 ASP A N 1
ATOM 791 C CA . ASP A 1 100 ? -9.370 -7.331 6.113 1.00 94.50 100 ASP A CA 1
ATOM 792 C C . ASP A 1 100 ? -9.438 -6.907 4.638 1.00 94.50 100 ASP A C 1
ATOM 794 O O . ASP A 1 100 ? -8.432 -6.965 3.931 1.00 94.50 100 ASP A O 1
ATOM 798 N N . GLU A 1 101 ? -10.568 -6.331 4.212 1.00 93.50 101 GLU A N 1
ATOM 799 C CA . GLU A 1 101 ? -10.746 -5.753 2.873 1.00 93.50 101 GLU A CA 1
ATOM 800 C C . GLU A 1 101 ? -9.673 -4.697 2.545 1.00 93.50 101 GLU A C 1
ATOM 802 O O . GLU A 1 101 ? -9.171 -4.619 1.423 1.00 93.50 101 GLU A O 1
ATOM 807 N N . LYS A 1 102 ? -9.274 -3.865 3.519 1.00 93.62 102 LYS A N 1
ATOM 808 C CA . LYS A 1 102 ? -8.223 -2.853 3.309 1.00 93.62 102 LYS A CA 1
ATOM 809 C C . LYS A 1 102 ? -6.848 -3.487 3.130 1.00 93.62 102 LYS A C 1
ATOM 811 O O . LYS A 1 102 ? -6.075 -2.984 2.315 1.00 93.62 102 LYS A O 1
ATOM 816 N N . PHE A 1 103 ? -6.550 -4.569 3.843 1.00 94.94 103 PHE A N 1
ATOM 817 C CA . PHE A 1 103 ? -5.301 -5.312 3.675 1.00 94.94 103 PHE A CA 1
ATOM 818 C C . PHE A 1 103 ? -5.253 -6.081 2.352 1.00 94.94 103 PHE A C 1
ATOM 820 O O . PHE A 1 103 ? -4.198 -6.120 1.720 1.00 94.94 103 PHE A O 1
ATOM 827 N N . GLU A 1 104 ? -6.381 -6.610 1.876 1.00 92.44 104 GLU A N 1
ATOM 828 C CA . GLU A 1 104 ? -6.476 -7.209 0.539 1.00 92.44 104 GLU A CA 1
ATOM 829 C C . GLU A 1 104 ? -6.169 -6.181 -0.558 1.00 92.44 104 GLU A C 1
ATOM 831 O O . GLU A 1 104 ? -5.308 -6.412 -1.411 1.00 92.44 104 GLU A O 1
ATOM 836 N N . LEU A 1 105 ? -6.792 -4.998 -0.488 1.00 91.94 105 LEU A N 1
ATOM 837 C CA . LEU A 1 105 ? -6.509 -3.899 -1.416 1.00 91.94 105 LEU A CA 1
ATOM 838 C C . LEU A 1 105 ? -5.045 -3.443 -1.333 1.00 91.94 105 LEU A C 1
ATOM 840 O O . LEU A 1 105 ? -4.414 -3.208 -2.366 1.00 91.94 105 LEU A O 1
ATOM 844 N N . LEU A 1 106 ? -4.480 -3.353 -0.124 1.00 93.44 106 LEU A N 1
ATOM 845 C CA . LEU A 1 106 ? -3.074 -3.001 0.081 1.00 93.44 106 LEU A CA 1
ATOM 846 C C . LEU A 1 106 ? -2.129 -4.040 -0.545 1.00 93.44 106 LEU A C 1
ATOM 848 O O . LEU A 1 106 ? -1.136 -3.666 -1.169 1.00 93.44 106 LEU A O 1
ATOM 852 N N . GLY A 1 107 ? -2.465 -5.329 -0.453 1.00 93.06 107 GLY A N 1
ATOM 853 C CA . GLY A 1 107 ? -1.728 -6.408 -1.110 1.00 93.06 107 GLY A CA 1
ATOM 854 C C . GLY A 1 107 ? -1.741 -6.300 -2.639 1.00 93.06 107 GLY A C 1
ATOM 855 O O . GLY A 1 107 ? -0.716 -6.537 -3.282 1.00 93.06 107 GLY A O 1
ATOM 856 N N . ILE A 1 108 ? -2.864 -5.882 -3.232 1.00 91.50 108 ILE A N 1
ATOM 857 C CA . ILE A 1 108 ? -2.952 -5.623 -4.679 1.00 91.50 108 ILE A CA 1
ATOM 858 C C . ILE A 1 108 ? -2.070 -4.429 -5.059 1.00 91.50 108 ILE A C 1
ATOM 860 O O . ILE A 1 108 ? -1.300 -4.520 -6.015 1.00 91.50 108 ILE A O 1
ATOM 864 N N . VAL A 1 109 ? -2.126 -3.334 -4.293 1.00 91.81 109 VAL A N 1
ATOM 865 C CA . VAL A 1 109 ? -1.282 -2.150 -4.522 1.00 91.81 109 VAL A CA 1
ATOM 866 C C . VAL A 1 109 ? 0.206 -2.495 -4.413 1.00 91.81 109 VAL A C 1
ATOM 868 O O . VAL A 1 109 ? 0.992 -2.039 -5.239 1.00 91.81 109 VAL A O 1
ATOM 871 N N . ALA A 1 110 ? 0.610 -3.351 -3.471 1.00 92.00 110 ALA A N 1
ATOM 872 C CA . ALA A 1 110 ? 2.004 -3.775 -3.319 1.00 92.00 110 ALA A CA 1
ATOM 873 C C . ALA A 1 110 ? 2.567 -4.498 -4.555 1.00 92.00 110 ALA A C 1
ATOM 875 O O . ALA A 1 110 ? 3.766 -4.409 -4.828 1.00 92.00 110 ALA A O 1
ATOM 876 N N . ASN A 1 111 ? 1.716 -5.153 -5.358 1.00 91.62 111 ASN A N 1
ATOM 877 C CA . ASN A 1 111 ? 2.155 -5.794 -6.600 1.00 91.62 111 ASN A CA 1
ATOM 878 C C . ASN A 1 111 ? 2.743 -4.793 -7.608 1.00 91.62 111 ASN A C 1
ATOM 880 O O . ASN A 1 111 ? 3.545 -5.208 -8.441 1.00 91.62 111 ASN A O 1
ATOM 884 N N . VAL A 1 112 ? 2.444 -3.489 -7.501 1.00 90.94 112 VAL A N 1
ATOM 885 C CA . VAL A 1 112 ? 3.068 -2.419 -8.307 1.00 90.94 112 VAL A CA 1
ATOM 886 C C . VAL A 1 112 ? 4.594 -2.501 -8.324 1.00 90.94 112 VAL A C 1
ATOM 888 O O . VAL A 1 112 ? 5.208 -2.211 -9.353 1.00 90.94 112 VAL A O 1
ATOM 891 N N . PHE A 1 113 ? 5.198 -2.899 -7.203 1.00 89.25 113 PHE A N 1
ATOM 892 C CA . PHE A 1 113 ? 6.650 -2.970 -7.029 1.00 89.25 113 PHE A CA 1
ATOM 893 C C . PHE A 1 113 ? 7.272 -4.278 -7.529 1.00 89.25 113 PHE A C 1
ATOM 895 O O . PHE A 1 113 ? 8.491 -4.378 -7.603 1.00 89.25 113 PHE A O 1
ATOM 902 N N . ILE A 1 114 ? 6.452 -5.278 -7.858 1.00 88.06 114 ILE A N 1
ATOM 903 C CA . ILE A 1 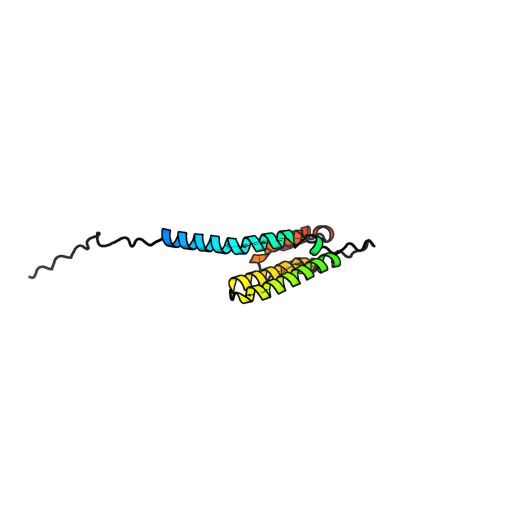114 ? 6.914 -6.631 -8.199 1.00 88.06 114 ILE A CA 1
ATOM 904 C C . ILE A 1 114 ? 6.640 -6.954 -9.671 1.00 88.06 114 ILE A C 1
ATOM 906 O O . ILE A 1 114 ? 7.423 -7.654 -10.308 1.00 88.06 114 ILE A O 1
ATOM 910 N N . VAL A 1 115 ? 5.526 -6.466 -10.225 1.00 87.62 115 VAL A N 1
ATOM 911 C CA . VAL A 1 115 ? 5.126 -6.790 -11.600 1.00 87.62 115 VAL A CA 1
ATOM 912 C C . VAL A 1 115 ? 5.932 -6.007 -12.639 1.00 87.62 115 VAL A C 1
ATOM 914 O O . VAL A 1 115 ? 6.354 -4.864 -12.419 1.00 87.62 115 VAL A O 1
ATOM 917 N N . ALA A 1 116 ? 6.099 -6.607 -13.818 1.00 85.06 116 ALA A N 1
ATOM 918 C CA . ALA A 1 116 ? 6.706 -5.943 -14.965 1.00 85.06 116 ALA A CA 1
ATOM 919 C C . ALA A 1 116 ? 5.916 -4.674 -15.359 1.00 85.06 116 ALA A C 1
ATOM 921 O O . ALA A 1 116 ? 4.696 -4.635 -15.163 1.00 85.06 116 ALA A O 1
ATOM 922 N N . PRO A 1 117 ? 6.572 -3.639 -15.921 1.00 83.75 117 PRO A N 1
ATOM 923 C CA . PRO A 1 117 ? 5.901 -2.415 -16.371 1.00 83.75 117 PRO A CA 1
ATOM 924 C C . PRO A 1 117 ? 4.696 -2.663 -17.293 1.00 83.75 117 PRO A C 1
ATOM 926 O O . PRO A 1 117 ? 3.712 -1.932 -17.236 1.00 83.75 117 PRO A O 1
ATOM 929 N N . GLU A 1 118 ? 4.761 -3.698 -18.130 1.00 83.69 118 GLU A N 1
ATOM 930 C CA . GLU A 1 118 ? 3.714 -4.113 -19.070 1.00 83.69 118 GLU A CA 1
ATOM 931 C C . GLU A 1 118 ? 2.445 -4.594 -18.355 1.00 83.69 118 GLU A C 1
ATOM 933 O O . GLU A 1 118 ? 1.339 -4.373 -18.837 1.00 83.69 118 GLU A O 1
ATOM 938 N N . SER A 1 119 ? 2.597 -5.217 -17.187 1.00 87.00 119 SER A N 1
ATOM 939 C CA . SER A 1 119 ? 1.500 -5.799 -16.406 1.00 87.00 119 SER A CA 1
ATOM 940 C C . SER A 1 119 ? 0.826 -4.797 -15.463 1.00 87.00 119 SER A C 1
ATOM 942 O O . SER A 1 119 ? -0.133 -5.148 -14.775 1.00 87.00 119 SER A O 1
ATOM 944 N N . LEU A 1 120 ? 1.312 -3.550 -15.403 1.00 85.75 120 LEU A N 1
ATOM 945 C CA . LEU A 1 120 ? 0.736 -2.513 -14.543 1.00 85.75 120 LEU A CA 1
ATOM 946 C C . LEU A 1 120 ? -0.688 -2.129 -14.958 1.00 85.75 120 LEU A C 1
ATOM 948 O O . LEU A 1 120 ? -1.496 -1.849 -14.082 1.00 85.75 120 LEU A O 1
ATOM 952 N N . ALA A 1 121 ? -1.008 -2.125 -16.255 1.00 82.62 121 ALA A N 1
ATOM 953 C CA . ALA A 1 121 ? -2.355 -1.795 -16.730 1.00 82.62 121 ALA A CA 1
ATOM 954 C C . ALA A 1 121 ? -3.386 -2.819 -16.223 1.00 82.62 121 ALA A C 1
ATOM 956 O O . ALA A 1 121 ? -4.332 -2.461 -15.517 1.00 82.62 121 ALA A O 1
ATOM 957 N N . SER A 1 122 ? -3.108 -4.105 -16.458 1.00 84.56 122 SER A N 1
ATOM 958 C CA . SER A 1 122 ? -3.976 -5.221 -16.069 1.00 84.56 122 SER A CA 1
ATOM 959 C C . SER A 1 122 ? -4.167 -5.364 -14.561 1.00 84.56 122 SER A C 1
ATOM 961 O O . SER A 1 122 ? -5.181 -5.885 -14.106 1.00 84.56 122 SER A O 1
ATOM 963 N N . LEU A 1 123 ? -3.217 -4.874 -13.757 1.00 85.44 123 LEU A N 1
ATOM 964 C CA . LEU A 1 123 ? -3.310 -4.929 -12.298 1.00 85.44 123 LEU A CA 1
ATOM 965 C C . LEU A 1 123 ? -4.535 -4.164 -11.755 1.00 85.44 123 LEU A C 1
ATOM 967 O O . LEU A 1 123 ? -5.055 -4.516 -10.695 1.00 85.44 123 LEU A O 1
ATOM 971 N N . PHE A 1 124 ? -5.013 -3.139 -12.472 1.00 80.94 124 PHE A N 1
ATOM 972 C CA . PHE A 1 124 ? -6.089 -2.252 -12.007 1.00 80.94 124 PHE A CA 1
ATOM 973 C C . PHE A 1 124 ? -7.422 -2.427 -12.733 1.00 80.94 124 PHE A C 1
ATOM 975 O O . PHE A 1 124 ? -8.389 -1.750 -12.375 1.00 80.94 124 PHE A O 1
ATOM 982 N N . GLU A 1 125 ? -7.504 -3.317 -13.721 1.00 81.50 125 GLU A N 1
ATOM 983 C CA . GLU A 1 125 ? -8.735 -3.567 -14.484 1.00 81.50 125 GLU A CA 1
ATOM 984 C C . GLU A 1 125 ? -9.878 -4.052 -13.575 1.00 81.50 125 GLU A C 1
ATOM 986 O O . GLU A 1 125 ? -11.006 -3.583 -13.694 1.00 81.50 125 GLU A O 1
ATOM 991 N N . GLY A 1 126 ? -9.577 -4.907 -12.590 1.00 76.25 126 GLY A N 1
ATOM 992 C CA . GLY A 1 126 ? -10.562 -5.417 -11.627 1.00 76.25 126 GLY A CA 1
ATOM 993 C C . GLY A 1 126 ? -10.802 -4.536 -10.394 1.00 76.25 126 GLY A C 1
ATOM 994 O O . GLY A 1 126 ? -11.677 -4.848 -9.593 1.00 76.25 126 GLY A O 1
ATOM 995 N N . ASN A 1 127 ? -10.030 -3.459 -10.204 1.00 76.88 127 ASN A N 1
ATOM 996 C CA . ASN A 1 127 ? -10.053 -2.656 -8.974 1.00 76.88 127 ASN A CA 1
ATOM 997 C C . ASN A 1 127 ? -9.924 -1.148 -9.280 1.00 76.88 127 ASN A C 1
ATOM 999 O O . ASN A 1 127 ? -8.881 -0.537 -9.035 1.00 76.88 127 ASN A O 1
ATOM 1003 N N . PRO A 1 128 ? -10.979 -0.494 -9.797 1.00 78.38 128 PRO A N 1
ATOM 1004 C CA . PRO A 1 128 ? -10.915 0.921 -10.173 1.00 78.38 128 PRO A CA 1
ATOM 1005 C C . PRO A 1 128 ? -10.709 1.858 -8.971 1.00 78.38 128 PRO A C 1
ATOM 1007 O O . PRO A 1 128 ? -10.125 2.932 -9.114 1.00 78.38 128 PRO A O 1
ATOM 1010 N N . SER A 1 129 ? -11.141 1.450 -7.772 1.00 81.81 129 SER A N 1
ATOM 1011 C CA . SER A 1 129 ? -11.023 2.239 -6.539 1.00 81.81 129 SER A CA 1
ATOM 1012 C C . SER A 1 129 ? -9.572 2.495 -6.123 1.00 81.81 129 SER A C 1
ATOM 1014 O O . SER A 1 129 ? -9.270 3.583 -5.638 1.00 81.81 129 SER A O 1
ATOM 1016 N N . ILE A 1 130 ? -8.668 1.538 -6.359 1.00 83.44 130 ILE A N 1
ATOM 1017 C CA . ILE A 1 130 ? -7.252 1.652 -5.973 1.00 83.44 130 ILE A CA 1
ATOM 1018 C C . ILE A 1 130 ? -6.399 2.336 -7.039 1.00 83.44 130 ILE A C 1
ATOM 1020 O O . ILE A 1 130 ? -5.255 2.684 -6.759 1.00 83.44 130 ILE A O 1
ATOM 1024 N N . ARG A 1 131 ? -6.931 2.555 -8.251 1.00 81.56 131 ARG A N 1
ATOM 1025 C CA . ARG A 1 131 ? -6.174 3.106 -9.386 1.00 81.56 131 ARG A CA 1
ATOM 1026 C C . ARG A 1 131 ? -5.501 4.42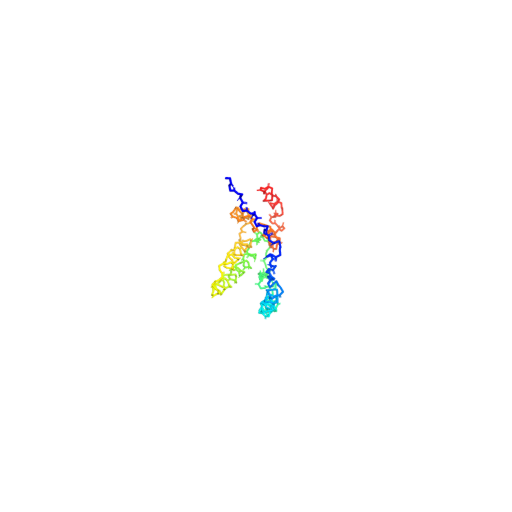6 -9.011 1.00 81.56 131 ARG A C 1
ATOM 1028 O O . ARG A 1 131 ? -4.305 4.584 -9.219 1.00 81.56 131 ARG A O 1
ATOM 1035 N N . LYS A 1 132 ? -6.240 5.349 -8.381 1.00 81.06 132 LYS A N 1
ATOM 1036 C CA . LYS A 1 132 ? -5.722 6.665 -7.955 1.00 81.06 132 LYS A CA 1
ATOM 1037 C C . LYS A 1 132 ? -4.556 6.557 -6.975 1.00 81.06 132 LYS A C 1
ATOM 1039 O O . LYS A 1 132 ? -3.563 7.265 -7.130 1.00 81.06 132 LYS A O 1
ATOM 1044 N N . ASP A 1 133 ? -4.666 5.666 -5.997 1.00 80.44 133 ASP A N 1
ATOM 1045 C CA . ASP A 1 133 ? -3.619 5.472 -4.997 1.00 80.44 133 ASP A CA 1
ATOM 1046 C C . ASP A 1 133 ? -2.410 4.761 -5.603 1.00 80.44 133 ASP A C 1
ATOM 1048 O O . ASP A 1 133 ? -1.274 5.197 -5.416 1.00 80.44 133 ASP A O 1
ATOM 1052 N N . ALA A 1 134 ? -2.643 3.733 -6.416 1.00 84.25 134 ALA A N 1
ATOM 1053 C CA . ALA A 1 134 ? -1.596 2.972 -7.076 1.00 84.25 134 ALA A CA 1
ATOM 1054 C C . ALA A 1 134 ? -0.714 3.831 -7.989 1.00 84.25 134 ALA A C 1
ATOM 1056 O O . ALA A 1 134 ? 0.498 3.640 -8.023 1.00 84.25 134 ALA A O 1
ATOM 1057 N N . LEU A 1 135 ? -1.284 4.838 -8.654 1.00 83.38 135 LEU A N 1
ATOM 1058 C CA . LEU A 1 135 ? -0.528 5.799 -9.462 1.00 83.38 135 LEU A CA 1
ATOM 1059 C C . LEU A 1 135 ? 0.530 6.557 -8.654 1.00 83.38 135 LEU A C 1
ATOM 1061 O O . LEU A 1 135 ? 1.610 6.838 -9.175 1.00 83.38 135 LEU A O 1
ATOM 1065 N N . ARG A 1 136 ? 0.254 6.863 -7.380 1.00 86.62 136 ARG A N 1
ATOM 1066 C CA . ARG A 1 136 ? 1.236 7.489 -6.483 1.00 86.62 136 ARG A CA 1
ATOM 1067 C C . ARG A 1 136 ? 2.363 6.518 -6.130 1.00 86.62 136 ARG A C 1
ATOM 1069 O O . ARG A 1 136 ? 3.507 6.941 -6.027 1.00 86.62 136 ARG A O 1
ATOM 1076 N N . PHE A 1 137 ? 2.057 5.228 -5.996 1.00 88.44 137 PHE A N 1
ATOM 1077 C CA . PHE A 1 137 ? 3.045 4.190 -5.693 1.00 88.44 137 PHE A CA 1
ATOM 1078 C C . PHE A 1 137 ? 3.884 3.781 -6.910 1.00 88.44 137 PHE A C 1
ATOM 1080 O O . PHE A 1 137 ? 5.071 3.515 -6.759 1.00 88.44 137 PHE A O 1
ATOM 1087 N N . ILE A 1 138 ? 3.326 3.813 -8.125 1.00 88.25 138 ILE A N 1
ATOM 1088 C CA . ILE A 1 138 ? 4.075 3.550 -9.368 1.00 88.25 138 ILE A CA 1
ATOM 1089 C C . ILE A 1 138 ? 5.254 4.523 -9.514 1.00 88.25 138 ILE A C 1
ATOM 1091 O O . ILE A 1 138 ? 6.331 4.119 -9.948 1.00 88.25 138 ILE A O 1
ATOM 1095 N N . GLN A 1 139 ? 5.080 5.781 -9.098 1.00 85.94 139 GLN A N 1
ATOM 1096 C CA . GLN A 1 139 ? 6.139 6.800 -9.122 1.00 85.94 139 GLN A CA 1
ATOM 1097 C C . GLN A 1 139 ? 7.312 6.493 -8.181 1.00 85.94 139 GLN A C 1
ATOM 1099 O O . GLN A 1 139 ? 8.388 7.058 -8.354 1.00 85.94 139 GLN A O 1
ATOM 1104 N N . LEU A 1 140 ? 7.118 5.608 -7.198 1.00 86.06 140 LEU A N 1
ATOM 1105 C CA . LEU A 1 140 ? 8.155 5.197 -6.253 1.00 86.06 140 LEU A CA 1
ATOM 1106 C C . LEU A 1 140 ? 9.004 4.028 -6.775 1.00 86.06 140 LEU A C 1
ATOM 1108 O O . LEU A 1 140 ? 9.970 3.648 -6.117 1.00 86.06 140 LEU A O 1
ATOM 1112 N N . ARG A 1 141 ? 8.670 3.442 -7.935 1.00 85.62 141 ARG A N 1
ATOM 1113 C CA . ARG A 1 141 ? 9.484 2.380 -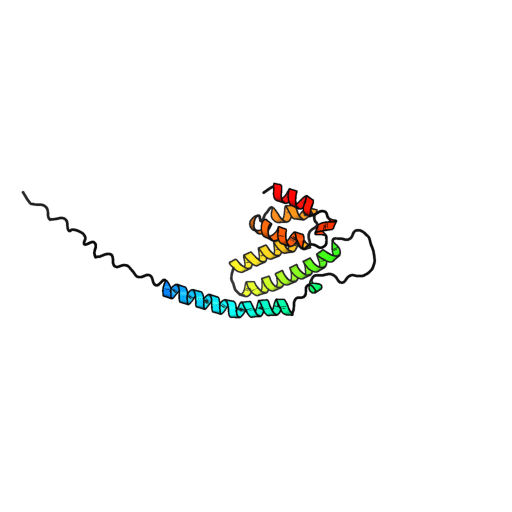8.536 1.00 85.62 141 ARG A CA 1
ATOM 1114 C C . ARG A 1 141 ? 10.844 2.918 -8.980 1.00 85.62 141 ARG A C 1
ATOM 1116 O O . ARG A 1 141 ? 10.930 3.975 -9.603 1.00 85.62 141 ARG A O 1
ATOM 1123 N N . GLU A 1 142 ? 11.899 2.141 -8.751 1.00 80.44 142 GLU A N 1
ATOM 1124 C CA . GLU A 1 142 ? 13.259 2.497 -9.186 1.00 80.44 142 GLU A CA 1
ATOM 1125 C C . GLU A 1 142 ? 13.367 2.644 -10.713 1.00 80.44 142 GLU A C 1
ATOM 1127 O O . GLU A 1 142 ? 14.073 3.518 -11.215 1.00 80.44 142 GLU A O 1
ATOM 1132 N N . ASP A 1 143 ? 12.606 1.843 -11.463 1.00 78.94 143 ASP A N 1
ATOM 1133 C CA . ASP A 1 143 ? 12.583 1.849 -12.925 1.00 78.94 143 ASP A CA 1
ATOM 1134 C C . ASP A 1 143 ? 11.569 2.831 -13.533 1.00 78.94 143 ASP A C 1
ATOM 1136 O O . ASP A 1 143 ? 11.412 2.881 -14.754 1.00 78.94 143 ASP A O 1
ATOM 1140 N N . PHE A 1 144 ? 10.906 3.662 -12.718 1.00 83.88 144 PHE A N 1
ATOM 1141 C CA . PHE A 1 144 ? 9.853 4.572 -13.179 1.00 83.88 144 PHE A CA 1
ATOM 1142 C C . PHE A 1 144 ? 10.293 5.448 -14.364 1.00 83.88 144 PHE A C 1
ATOM 1144 O O . PHE A 1 144 ? 9.574 5.582 -15.360 1.00 83.88 144 PHE A O 1
ATOM 1151 N N . LYS A 1 145 ? 11.509 6.004 -14.285 1.00 78.31 145 LYS A N 1
ATOM 1152 C CA . LYS A 1 145 ? 12.093 6.843 -15.344 1.00 78.31 145 LYS A CA 1
ATOM 1153 C C . LYS A 1 145 ? 12.669 6.017 -16.499 1.00 78.31 145 LYS A C 1
ATOM 1155 O O . LYS A 1 145 ? 12.465 6.379 -17.656 1.00 78.31 145 LYS A O 1
ATOM 1160 N N . SER A 1 146 ? 13.380 4.927 -16.208 1.00 76.88 146 SER A N 1
ATOM 1161 C CA . SER A 1 146 ? 14.114 4.142 -17.214 1.00 76.88 146 SER A CA 1
ATOM 1162 C C . SER A 1 146 ? 13.191 3.300 -18.097 1.00 76.88 146 SER A C 1
ATOM 1164 O O . SER A 1 146 ? 13.408 3.224 -19.305 1.00 76.88 146 SER A O 1
ATOM 1166 N N . ALA A 1 147 ? 12.111 2.750 -17.540 1.00 76.81 147 ALA A N 1
ATOM 1167 C CA . ALA A 1 147 ? 11.120 1.967 -18.278 1.00 76.81 147 ALA A CA 1
ATOM 1168 C C . ALA A 1 147 ? 10.077 2.833 -19.017 1.00 76.81 147 ALA A C 1
ATOM 1170 O O . ALA A 1 147 ? 9.117 2.307 -19.585 1.00 76.81 147 ALA A O 1
ATOM 1171 N N . LYS A 1 148 ? 10.254 4.167 -19.026 1.00 78.25 148 LYS A N 1
ATOM 1172 C CA . LYS A 1 148 ? 9.306 5.143 -19.597 1.00 78.25 148 LYS A CA 1
ATOM 1173 C C . LYS A 1 148 ? 7.879 4.920 -19.076 1.00 78.25 148 LYS A C 1
ATOM 1175 O O . LYS A 1 148 ? 6.904 5.052 -19.816 1.00 78.25 148 LYS A O 1
ATOM 1180 N N . ILE A 1 149 ? 7.742 4.583 -17.790 1.00 79.00 149 ILE A N 1
ATOM 1181 C CA . ILE A 1 149 ? 6.437 4.254 -17.206 1.00 79.00 149 ILE A CA 1
ATOM 1182 C C . ILE A 1 149 ? 5.498 5.454 -17.313 1.00 79.00 149 ILE A C 1
ATOM 1184 O O . ILE A 1 149 ? 4.341 5.269 -17.662 1.00 79.00 149 ILE A O 1
ATOM 1188 N N . SER A 1 150 ? 5.997 6.685 -17.154 1.00 74.69 150 SER A N 1
ATOM 1189 C CA . SER A 1 150 ? 5.205 7.911 -17.332 1.00 74.69 150 SER A CA 1
ATOM 1190 C C . SER A 1 150 ? 4.475 7.990 -18.677 1.00 74.69 150 SER A C 1
ATOM 1192 O O . SER A 1 150 ? 3.325 8.416 -18.716 1.00 74.69 150 SER A O 1
ATOM 1194 N N . SER A 1 151 ? 5.101 7.565 -19.784 1.00 73.62 151 SER A N 1
ATOM 1195 C CA . SER A 1 151 ? 4.443 7.603 -21.098 1.00 73.62 151 SER A CA 1
ATOM 1196 C C . SER A 1 151 ? 3.372 6.521 -21.235 1.00 73.62 151 SER A C 1
ATOM 1198 O O . SER A 1 151 ? 2.374 6.737 -21.913 1.00 73.62 151 SER A O 1
ATOM 1200 N N . ARG A 1 152 ? 3.553 5.375 -20.567 1.00 71.94 152 ARG A N 1
ATOM 1201 C CA . ARG A 1 152 ? 2.564 4.285 -20.514 1.00 71.94 152 ARG A CA 1
ATOM 1202 C C . ARG A 1 152 ? 1.417 4.593 -19.550 1.00 71.94 152 ARG A C 1
ATOM 1204 O O . ARG A 1 152 ? 0.281 4.219 -19.807 1.00 71.94 152 ARG A O 1
ATOM 1211 N N . LEU A 1 153 ? 1.697 5.328 -18.477 1.00 71.81 153 LEU A N 1
ATOM 1212 C CA . LEU A 1 153 ? 0.723 5.755 -17.475 1.00 71.81 153 LEU A CA 1
ATOM 1213 C C . LEU A 1 153 ? -0.387 6.605 -18.096 1.00 71.81 153 LEU A C 1
ATOM 1215 O O . LEU A 1 153 ? -1.548 6.443 -17.745 1.00 71.81 153 LEU A O 1
ATOM 1219 N N . ASN A 1 154 ? -0.038 7.471 -19.052 1.00 68.25 154 ASN A N 1
ATOM 1220 C CA . ASN A 1 154 ? -1.016 8.268 -19.792 1.00 68.25 154 ASN A CA 1
ATOM 1221 C C . ASN A 1 154 ? -1.977 7.391 -20.610 1.00 68.25 154 ASN A C 1
ATOM 1223 O O . ASN A 1 154 ? -3.148 7.735 -20.713 1.00 68.25 154 ASN A O 1
ATOM 1227 N N . ALA A 1 155 ? -1.513 6.251 -21.136 1.00 65.25 155 ALA A N 1
ATOM 1228 C CA . ALA A 1 155 ? -2.383 5.278 -21.798 1.00 65.25 155 ALA A CA 1
ATOM 1229 C C . ALA A 1 155 ? -3.312 4.579 -20.789 1.00 65.25 155 ALA A C 1
ATOM 1231 O O . ALA A 1 155 ? -4.510 4.500 -21.026 1.00 65.25 155 ALA A O 1
ATOM 1232 N N . ILE A 1 156 ? -2.791 4.197 -19.616 1.00 63.12 156 ILE A N 1
ATOM 1233 C CA . ILE A 1 156 ? -3.584 3.617 -18.511 1.00 63.12 156 ILE A CA 1
ATOM 1234 C C . ILE A 1 156 ? -4.661 4.602 -18.007 1.00 63.12 156 ILE A C 1
ATOM 1236 O O . ILE A 1 156 ? -5.746 4.201 -17.593 1.00 63.12 156 ILE A O 1
ATOM 1240 N N . MET A 1 157 ? -4.373 5.905 -18.032 1.00 62.50 157 MET A N 1
ATOM 1241 C CA . MET A 1 157 ? -5.304 6.968 -17.632 1.00 62.50 157 MET A CA 1
ATOM 1242 C C . MET A 1 157 ? -6.357 7.287 -18.700 1.00 62.50 157 MET A C 1
ATOM 1244 O O . MET A 1 157 ? -7.426 7.779 -18.350 1.00 62.50 157 MET A O 1
ATOM 1248 N N . ALA A 1 158 ? -6.059 7.042 -19.979 1.00 60.31 158 ALA A N 1
ATOM 1249 C CA . ALA A 1 158 ? -6.945 7.366 -21.096 1.00 60.31 158 ALA A CA 1
ATOM 1250 C C . ALA A 1 158 ? -8.137 6.398 -21.232 1.00 60.31 158 ALA A C 1
ATOM 1252 O O . ALA A 1 158 ? -9.129 6.755 -21.857 1.00 60.31 158 ALA A O 1
ATOM 1253 N N . GLU A 1 159 ? -8.066 5.210 -20.625 1.00 54.44 159 GLU A N 1
ATOM 1254 C CA . GLU A 1 159 ? -9.144 4.203 -20.600 1.00 54.44 159 GLU A CA 1
ATOM 1255 C C . GLU A 1 159 ? -10.061 4.316 -19.359 1.00 54.44 159 GLU A C 1
ATOM 1257 O O . GLU A 1 159 ? -10.728 3.354 -18.977 1.00 54.44 159 GLU A O 1
ATOM 1262 N N . SER A 1 160 ? -10.077 5.476 -18.685 1.00 49.41 160 SER A N 1
ATOM 1263 C CA . SER A 1 160 ? -10.911 5.735 -17.494 1.00 49.41 160 SER A CA 1
ATOM 1264 C C . SER A 1 160 ? -12.207 6.472 -17.805 1.00 49.41 160 SER A C 1
ATOM 1266 O O . SER A 1 160 ? -12.162 7.442 -18.591 1.00 49.41 160 SER A O 1
#

InterPro domains:
  IPR009976 Exocyst complex component Sec10-like [PTHR12100] (75-148)
  IPR048627 Exocyst complex component Sec10-like, alpha-helical bundle [PF07393] (75-151)

=== Feature glossary ===
The record interleaves many kinds of information about one protein. Here is each kind framed as the question it answers.

Q: What are the backbone torsion angles?
A: φ (phi) and ψ (psi) are the two rotatable backbone dihedrals per residue: φ is the C(i-1)–N–Cα–C torsion, ψ is the N–Cα–C–N(i+1) torsion, both in degrees on (−180°, 180°]. α-helical residues cluster near (−60°, −45°); β-strand residues near (−120°, +130°). A Ramachandran plot is simply a scatter of (φ, ψ) for every residue.

Q: What is the amino-acid chain?
A: This is the polypeptide sequence — one letter per residue, N-terminus first. Length ranges from a few dozen residues for small domains to over a thousand for large multi-domain proteins.

Q: How mobile is each atom in the crystal?
A: For experimental (PDB) structures, the B-factor (temperature factor) quantifies the positional spread of each atom in the crystal — a combination of thermal vibration and static disorder — in units of Å². High B-factors mark flexible loops or poorly resolved regions; low B-factors mark the rigid, well-ordered core.

Q: Are the domains correctly placed relative to each other?
A: Predicted Aligned Error (PAE) is an AlphaFold confidence matrix: entry (i, j) is the expected error in the position of residue j, in ångströms, when the prediction is superimposed on the true structure at residue i. Low PAE within a block of residues means that block is internally rigid and well-predicted; high PAE between two blocks means their relative placement is uncertain even if each block individually is confident.

Q: How confident is the AlphaFold model at each residue?
A: pLDDT is the predicted lDDT-Cα score: AlphaFold's confidence that the local environment of each residue (all inter-atomic distances within 15 Å) is correctly placed. It is a per-residue number between 0 and 100, with higher meaning more reliable.

Q: What family and function is it annotated with?
A: Functional annotations link the protein to curated databases. InterPro entries identify conserved domains and families by matching the sequence against member-database signatures (Pfam, PROSITE, CDD, …). Gene Ontology (GO) terms describe molecular function, biological process, and cellular component in a controlled vocabulary. CATH places the structure in a hierarchical fold classification (Class/Architecture/Topology/Homologous-superfamily). The organism is the source species.

Q: How big and how compact is the whole molecule?
A: Three whole-structure scalars: the radius of gyration (RMS distance of Cα from centroid, in Å), the count of Cα–Cα contacts (pairs closer than 8 Å and separated by more than four residues in sequence — i.e. tertiary, not local, contacts), and the bounding-box dimensions. Together they distinguish compact globular folds from extended fibres or disordered chains.

Q: What known structures does this most resemble?
A: The Foldseek neighbor list gives the closest experimentally determined structures in the PDB, ranked by structural alignment. TM-score near 1 means near-identical fold; near 0.3 means only rough topology match. This is how one finds what a novel AlphaFold prediction most resembles in the solved-structure universe.

Q: Which residues are buried vs exposed?
A: SASA measures how much of the protein is reachable by solvent. It is computed by rolling a water-sized probe over the atomic surface and summing the exposed area (Å²). Per-residue SASA distinguishes core (buried, low SASA) from surface (exposed, high SASA) residues; total SASA is a whole-molecule size measure.

Q: Which residues are in helices, strands, or loops?
A: Eight-state secondary structure (DSSP): H is the canonical α-helix, G the tighter 3₁₀-helix, I the wider π-helix; E/B are β-structure, T and S are turns and bends, and '-' is everything else. DSSP derives these from the pattern of main-chain N–H···O=C hydrogen bonds, not from the sequence.

Q: Where is each backbone atom in 3D?
A: Structure coordinates are given as an mmCIF _atom_site loop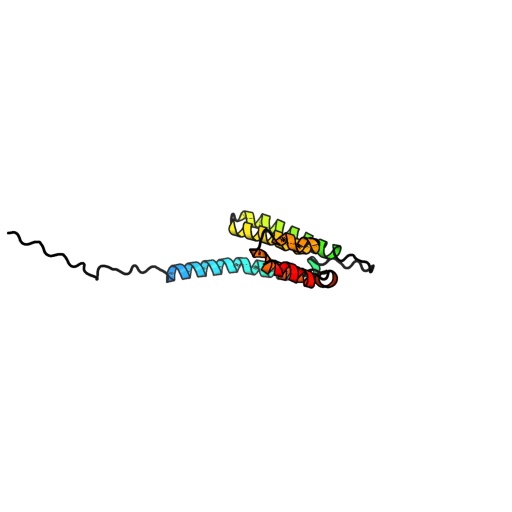: one row per atom with element, residue name, chain id, sequence number, and x/y/z position in Å. Only the four main-chain atoms per residue are included here; side chains are omitted to keep the record compact.

Q: What if only a Cα trace is available?
A: Three-state secondary structure (P-SEA) collapses the eight DSSP classes into helix (a), strand (b), and coil (c). P-SEA assigns these from Cα geometry alone — distances and angles — without requiring backbone oxygens, so it works on any Cα trace.

Q: What do the rendered images show?
A: The six renders are orthographic views along the three Cartesian axes in both directions. Representation (cartoon, sticks, or surface) and color scheme (sequence-rainbow or by-chain) vary across proteins so the training set covers all the common visualization conventions.

Q: What does the local fold look like, residue by residue?
A: Foldseek's 3Di representation compresses backbone geometry into a per-residue letter drawn from a learned twenty-state alphabet. It captures the tertiary interaction pattern around each residue — which residues are packed against it in space, regardless of where they are in sequence.

Q: What do the diagnostic plots show?
A: The contact map is a binary N×N matrix image: pixel (i, j) is dark where Cα_i and Cα_j are within 8 Å and |i−j|>4. Because the |i−j|>4 filter removes local helical contacts, off-diagonal stripes parallel to the main diagonal indicate parallel β-sheets; stripes perpendicular to it indicate antiparallel β-sheets. The Ramachandran plot scatters every residue's (φ, ψ) pair against the sterically allowed regions. The PAE heatmap renders the predicted-aligned-error matrix.